Protein AF-I4VKY4-F1 (afdb_monomer)

Radius of gyration: 17.43 Å; Cα contacts (8 Å, |Δi|>4): 45; chains: 1; bounding box: 37×33×42 Å

Foldseek 3Di:
DDDDDDDFDKAWDDDKDADDPVCCVVPVVSRPDIDTDIDTDDPDDDD

Sequence (47 aa):
PPVAAKPAELAAVGKAQFPSDAELAVNPRARSAVLRVAERLSAGGAA

Mean predicted aligned error: 7.29 Å

Secondary structure (DSSP, 8-state):
-PPPPPPPPEEEEEEEE---HHHHHH-GGGGG--EEEEEEPPSS---

Solvent-accessible surface area (backbone atoms only — not comparable to full-atom values): 3297 Å² total; per-residue (Å²): 133,88,81,81,78,79,81,81,53,66,45,76,50,84,71,76,44,66,72,50,72,71,51,39,72,79,34,68,85,44,75,82,50,70,51,76,50,63,47,78,53,66,100,61,92,80,135

Structure (mmCIF, N/CA/C/O backbone):
data_AF-I4VKY4-F1
#
_entry.id   AF-I4VKY4-F1
#
loop_
_atom_site.group_PDB
_atom_site.id
_atom_site.type_symbol
_atom_site.label_atom_id
_atom_site.label_alt_id
_atom_site.label_comp_id
_atom_site.label_asym_id
_atom_site.label_entity_id
_atom_site.label_seq_id
_atom_site.pdbx_PDB_ins_code
_atom_site.Cartn_x
_atom_site.Cartn_y
_atom_site.Cartn_z
_atom_site.occupancy
_atom_site.B_iso_or_equiv
_atom_site.auth_seq_id
_atom_site.auth_comp_id
_atom_site.auth_asym_id
_atom_site.auth_atom_id
_atom_site.pdbx_PDB_model_num
ATOM 1 N N . PRO A 1 1 ? -14.186 26.422 26.198 1.00 65.44 1 PRO A N 1
ATOM 2 C CA . PRO A 1 1 ? -13.158 25.564 25.554 1.00 65.44 1 PRO A CA 1
ATOM 3 C C . PRO A 1 1 ? -13.778 24.576 24.543 1.00 65.44 1 PRO A C 1
ATOM 5 O O . PRO A 1 1 ? -14.860 24.066 24.824 1.00 65.44 1 PRO A O 1
ATOM 8 N N . PRO A 1 2 ? -13.153 24.326 23.373 1.00 74.81 2 PRO A N 1
ATOM 9 C CA . PRO A 1 2 ? -13.662 23.363 22.397 1.00 74.81 2 PRO A CA 1
ATOM 10 C C . PRO A 1 2 ? -13.417 21.921 22.865 1.00 74.81 2 PRO A C 1
ATOM 12 O O . PRO A 1 2 ? -12.328 21.579 23.322 1.00 74.81 2 PRO A O 1
ATOM 15 N N . VAL A 1 3 ? -14.443 21.078 22.757 1.00 78.50 3 VAL A N 1
ATOM 16 C CA . VAL A 1 3 ? -14.371 19.639 23.049 1.00 78.50 3 VAL A CA 1
ATOM 17 C C . VAL A 1 3 ? -13.723 18.927 21.862 1.00 78.50 3 VAL A C 1
ATOM 19 O O . VAL A 1 3 ? -14.201 19.047 20.736 1.00 78.50 3 VAL A O 1
ATOM 22 N N . ALA A 1 4 ? -12.634 18.192 22.098 1.00 80.38 4 ALA A N 1
ATOM 23 C CA . ALA A 1 4 ? -11.991 17.387 21.064 1.00 80.38 4 ALA A CA 1
ATOM 24 C C . ALA A 1 4 ? -12.913 16.230 20.641 1.00 80.38 4 ALA A C 1
ATOM 26 O O . ALA A 1 4 ? -13.385 15.461 21.482 1.00 80.38 4 ALA A O 1
ATOM 27 N N . ALA A 1 5 ? -13.175 16.104 19.340 1.00 73.38 5 ALA A N 1
ATOM 28 C CA . ALA A 1 5 ? -13.944 14.991 18.797 1.00 73.38 5 ALA A CA 1
ATOM 29 C C . ALA A 1 5 ? -13.156 13.678 18.939 1.00 73.38 5 ALA A C 1
ATOM 31 O O . ALA A 1 5 ? -11.947 13.641 18.700 1.00 73.38 5 ALA A O 1
ATOM 32 N N . LYS A 1 6 ? -13.844 12.594 19.315 1.00 77.81 6 LYS A N 1
ATOM 33 C CA . LYS A 1 6 ? -13.232 11.262 19.377 1.00 77.81 6 LYS A CA 1
ATOM 34 C C . LYS A 1 6 ? -12.851 10.802 17.960 1.00 77.81 6 LYS A C 1
ATOM 36 O O . LYS A 1 6 ? -13.657 10.988 17.044 1.00 77.81 6 LYS A O 1
ATOM 41 N N . PRO A 1 7 ? -11.660 10.211 17.766 1.00 78.50 7 PRO A N 1
ATOM 42 C CA . PRO A 1 7 ? -11.273 9.654 16.475 1.00 78.50 7 PRO A CA 1
ATOM 43 C C . PRO A 1 7 ? -12.253 8.552 16.053 1.00 78.50 7 PRO A C 1
ATOM 45 O O . PRO A 1 7 ? -12.789 7.832 16.893 1.00 78.50 7 PRO A O 1
ATOM 48 N N . ALA A 1 8 ? -12.509 8.452 14.748 1.00 84.44 8 ALA A N 1
ATOM 49 C CA . ALA A 1 8 ? -13.387 7.426 14.199 1.00 84.44 8 ALA A CA 1
ATOM 50 C 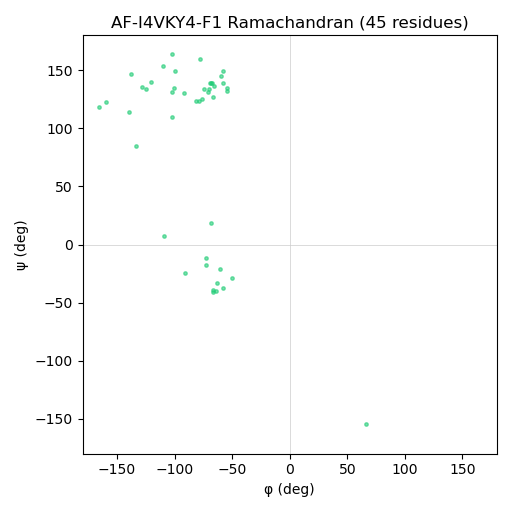C . ALA A 1 8 ? -12.749 6.037 14.334 1.00 84.44 8 ALA A C 1
ATOM 52 O O . ALA A 1 8 ? -11.558 5.875 14.073 1.00 84.44 8 ALA A O 1
ATOM 53 N N . GLU A 1 9 ? -13.553 5.041 14.700 1.00 90.75 9 GLU A N 1
ATOM 54 C CA . GLU A 1 9 ? -13.139 3.641 14.669 1.00 90.75 9 GLU A CA 1
ATOM 55 C C . GLU A 1 9 ? -13.031 3.174 13.214 1.00 90.75 9 GLU A C 1
ATOM 57 O O . GLU A 1 9 ? -13.920 3.428 12.398 1.00 90.75 9 GLU A O 1
ATOM 62 N N . LEU A 1 10 ? -11.916 2.526 12.877 1.00 92.81 10 LEU A N 1
ATOM 63 C CA . LEU A 1 10 ? -11.615 2.059 11.527 1.00 92.81 10 LEU A CA 1
ATOM 64 C C . LEU A 1 10 ? -11.309 0.560 11.560 1.00 92.81 10 LEU A C 1
ATOM 66 O O . LEU A 1 10 ? -10.506 0.117 12.383 1.00 92.81 10 LEU A O 1
ATOM 70 N N . ALA A 1 11 ? -11.894 -0.203 10.638 1.00 94.62 11 ALA A N 1
ATOM 71 C CA . ALA A 1 11 ? -11.550 -1.602 10.404 1.00 94.62 11 ALA A CA 1
ATOM 72 C C . ALA A 1 11 ? -10.665 -1.725 9.161 1.00 94.62 11 ALA A C 1
ATOM 74 O O . ALA A 1 11 ? -10.959 -1.152 8.114 1.00 94.62 11 ALA A O 1
ATOM 75 N N . ALA A 1 12 ? -9.558 -2.462 9.268 1.00 96.25 12 ALA A N 1
ATOM 76 C CA . ALA A 1 12 ? -8.674 -2.703 8.133 1.00 96.25 12 ALA A CA 1
ATOM 77 C C . ALA A 1 12 ? -9.345 -3.629 7.109 1.00 96.25 12 ALA A C 1
ATOM 79 O O . ALA A 1 12 ? -9.872 -4.682 7.467 1.00 96.25 12 ALA A O 1
ATOM 80 N N . VAL A 1 13 ? -9.260 -3.265 5.830 1.00 96.44 13 VAL A N 1
ATOM 81 C CA . VAL A 1 13 ? -9.805 -4.064 4.730 1.00 96.44 13 VAL A CA 1
ATOM 82 C C . VAL A 1 13 ? -8.662 -4.810 4.049 1.00 96.44 13 VAL A C 1
ATOM 84 O O . VAL A 1 13 ? -7.832 -4.221 3.355 1.00 96.44 13 VAL A O 1
ATOM 87 N N . GLY A 1 14 ? -8.628 -6.129 4.239 1.00 96.38 14 GLY A N 1
ATOM 88 C CA . GLY A 1 14 ? -7.645 -7.007 3.607 1.00 96.38 14 GLY A CA 1
ATOM 89 C C . GLY A 1 14 ? -6.201 -6.776 4.074 1.00 96.38 14 GLY A C 1
ATOM 90 O O . GLY A 1 14 ? -5.939 -6.34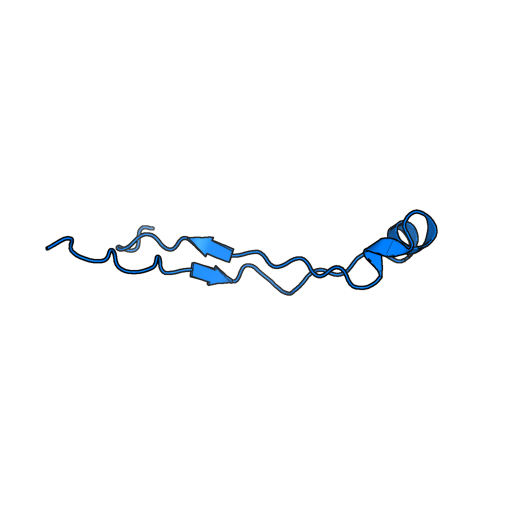5 5.196 1.00 96.38 14 GLY A O 1
ATOM 91 N N . LYS A 1 15 ? -5.242 -7.127 3.209 1.00 96.81 15 LYS A N 1
ATOM 92 C CA . LYS A 1 15 ? -3.799 -6.955 3.449 1.00 96.81 15 LYS A CA 1
ATOM 93 C C . LYS A 1 15 ? -3.265 -5.748 2.681 1.00 96.81 15 LYS A C 1
ATOM 95 O O . LYS A 1 15 ? -3.888 -5.277 1.734 1.00 96.81 15 LYS A O 1
ATOM 100 N N . ALA A 1 16 ? -2.076 -5.289 3.070 1.00 96.88 16 ALA A N 1
ATOM 101 C CA . ALA A 1 16 ? -1.341 -4.293 2.303 1.00 96.88 16 ALA A CA 1
ATOM 102 C C . ALA A 1 16 ? -1.151 -4.756 0.849 1.00 96.88 16 ALA A C 1
ATOM 104 O O . ALA A 1 16 ? -0.791 -5.910 0.606 1.00 96.88 16 ALA A O 1
ATOM 105 N N . GLN A 1 17 ? -1.391 -3.847 -0.091 1.00 98.06 17 GLN A N 1
ATOM 106 C CA . GLN A 1 17 ? -1.205 -4.084 -1.516 1.00 98.06 17 GLN A CA 1
ATOM 107 C C . GLN A 1 17 ? 0.116 -3.460 -1.965 1.00 98.06 17 GLN A C 1
ATOM 109 O O .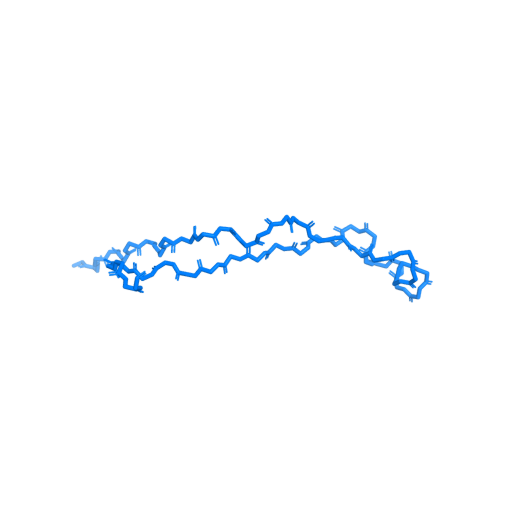 GLN A 1 17 ? 0.434 -2.320 -1.607 1.00 98.06 17 GLN A O 1
ATOM 114 N N . PHE A 1 18 ? 0.869 -4.231 -2.742 1.00 98.06 18 PHE A N 1
ATOM 115 C CA . PHE A 1 18 ? 2.134 -3.829 -3.341 1.00 98.06 18 PHE A CA 1
ATOM 116 C C . PHE A 1 18 ? 1.962 -3.687 -4.858 1.00 98.06 18 PHE A C 1
ATOM 118 O O . PHE A 1 18 ? 1.086 -4.348 -5.424 1.00 98.06 18 PHE A O 1
ATOM 125 N N . PRO A 1 19 ? 2.782 -2.854 -5.517 1.00 98.19 19 PRO A N 1
ATOM 126 C CA . PRO A 1 19 ? 2.785 -2.748 -6.969 1.00 98.19 19 PRO A CA 1
ATOM 127 C C . PRO A 1 19 ? 3.085 -4.095 -7.622 1.00 98.19 19 PRO A C 1
ATOM 129 O O . PRO A 1 19 ? 3.842 -4.907 -7.085 1.00 98.19 19 PRO A O 1
ATOM 132 N N . SER A 1 20 ? 2.528 -4.305 -8.810 1.00 97.94 20 SER A N 1
ATOM 133 C CA . SER A 1 20 ? 2.859 -5.472 -9.635 1.00 97.94 20 SER A CA 1
ATOM 134 C C . SER A 1 20 ? 4.204 -5.302 -10.349 1.00 97.94 20 SER A C 1
ATOM 136 O O . SER A 1 20 ? 4.647 -4.179 -10.591 1.00 97.94 20 SER A O 1
ATOM 138 N N . ASP A 1 21 ? 4.818 -6.40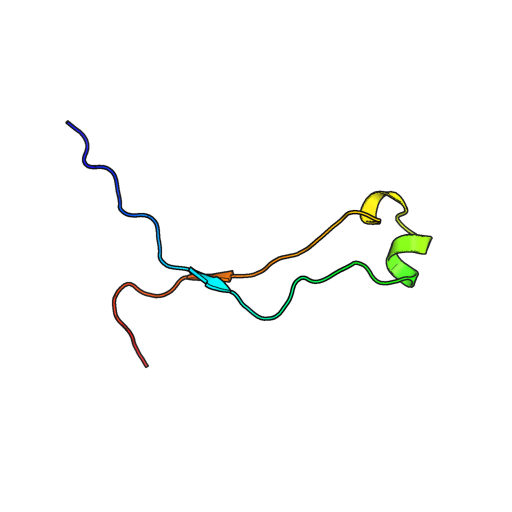3 -10.785 1.00 98.00 21 ASP A N 1
ATOM 139 C CA . ASP A 1 21 ? 6.071 -6.354 -11.555 1.00 98.00 21 ASP A CA 1
ATOM 140 C C . ASP A 1 21 ? 5.937 -5.534 -12.850 1.00 98.00 21 ASP A C 1
ATOM 142 O O . ASP A 1 21 ? 6.842 -4.781 -13.214 1.00 98.00 21 ASP A O 1
ATOM 146 N N . ALA A 1 22 ? 4.782 -5.623 -13.520 1.00 98.25 22 ALA A N 1
ATOM 147 C CA . ALA A 1 22 ? 4.488 -4.840 -14.719 1.00 98.25 22 ALA A CA 1
ATOM 148 C C . ALA A 1 22 ? 4.440 -3.331 -14.422 1.00 98.25 22 ALA A C 1
ATOM 150 O O . ALA A 1 22 ? 4.964 -2.528 -15.194 1.00 98.25 22 ALA A O 1
ATOM 151 N N . GLU A 1 23 ? 3.858 -2.944 -13.285 1.00 97.38 23 GLU A N 1
ATOM 152 C CA . GLU A 1 23 ? 3.820 -1.550 -12.839 1.00 97.38 23 GLU A CA 1
ATOM 153 C C . GLU A 1 23 ? 5.219 -1.034 -12.490 1.00 97.38 23 GLU A C 1
ATOM 155 O O . GLU A 1 23 ? 5.585 0.076 -12.875 1.00 97.38 23 GLU A O 1
ATOM 160 N N . LEU A 1 24 ? 6.040 -1.851 -11.827 1.00 98.19 24 LEU A N 1
ATOM 161 C CA . LEU A 1 24 ? 7.419 -1.492 -11.492 1.00 98.19 24 LEU A CA 1
ATOM 162 C C . LEU A 1 24 ? 8.293 -1.272 -12.731 1.00 98.19 24 LEU A C 1
ATOM 164 O O . LEU A 1 24 ? 9.183 -0.417 -12.699 1.00 98.19 24 LEU A O 1
ATOM 168 N N . ALA A 1 25 ? 8.042 -2.016 -13.812 1.00 97.62 25 ALA A N 1
ATOM 169 C CA . ALA A 1 25 ? 8.772 -1.878 -15.069 1.00 97.62 25 ALA A CA 1
ATOM 170 C C . ALA A 1 25 ? 8.509 -0.525 -15.755 1.00 97.62 25 ALA A C 1
ATOM 172 O O . ALA A 1 25 ? 9.438 0.080 -16.289 1.00 97.62 25 ALA A O 1
ATOM 173 N N . VAL A 1 26 ? 7.265 -0.032 -15.714 1.00 98.38 26 VAL A N 1
ATOM 174 C CA . VAL A 1 26 ? 6.879 1.253 -16.332 1.00 98.38 26 VAL A CA 1
ATOM 175 C C . VAL A 1 26 ? 7.013 2.444 -15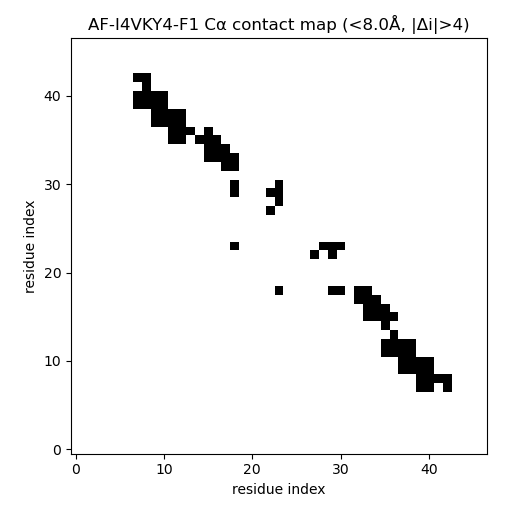.380 1.00 98.38 26 VAL A C 1
ATOM 177 O O . VAL A 1 26 ? 7.199 3.574 -15.831 1.00 98.38 26 VAL A O 1
ATOM 180 N N . ASN A 1 27 ? 6.954 2.211 -14.065 1.00 97.75 27 ASN A N 1
ATOM 181 C CA . ASN A 1 27 ? 7.078 3.232 -13.029 1.00 97.75 27 ASN A CA 1
ATOM 182 C C . ASN A 1 27 ? 8.050 2.804 -11.909 1.00 97.75 27 ASN A C 1
ATOM 184 O O . ASN A 1 27 ? 7.632 2.377 -10.829 1.00 97.75 27 ASN A O 1
ATOM 188 N N . PRO A 1 28 ? 9.367 3.016 -12.090 1.00 96.75 28 PRO A N 1
ATOM 189 C CA . PRO A 1 28 ? 10.366 2.672 -11.078 1.00 96.75 28 PRO A CA 1
ATOM 190 C C . PRO A 1 28 ? 10.197 3.388 -9.726 1.00 96.75 28 PRO A C 1
ATOM 192 O O . PRO A 1 28 ? 10.712 2.898 -8.717 1.00 96.75 28 PRO A O 1
ATOM 195 N N . ARG A 1 29 ? 9.488 4.531 -9.664 1.00 97.75 29 ARG A N 1
ATOM 196 C CA . ARG A 1 29 ? 9.218 5.233 -8.392 1.00 97.75 29 ARG A CA 1
ATOM 197 C C . ARG A 1 29 ? 8.186 4.511 -7.525 1.00 97.75 29 ARG A C 1
ATOM 199 O O . ARG A 1 29 ? 8.145 4.772 -6.327 1.00 97.75 29 ARG A O 1
ATOM 206 N N . ALA A 1 30 ? 7.401 3.591 -8.086 1.00 97.88 30 ALA A N 1
ATOM 207 C CA . ALA A 1 30 ? 6.423 2.814 -7.332 1.00 97.88 30 ALA A CA 1
ATOM 208 C C . ALA A 1 30 ? 7.059 1.741 -6.429 1.00 97.88 30 ALA A C 1
ATOM 210 O O . ALA A 1 30 ? 6.374 1.221 -5.561 1.00 97.88 30 ALA A O 1
ATOM 211 N N . ARG A 1 31 ? 8.361 1.433 -6.560 1.00 97.38 31 ARG A N 1
ATOM 212 C CA . ARG A 1 31 ? 9.039 0.314 -5.862 1.00 97.38 31 ARG A CA 1
ATOM 213 C C . ARG A 1 31 ? 8.822 0.243 -4.345 1.00 97.38 31 ARG A C 1
ATOM 215 O O . ARG A 1 31 ? 8.871 -0.846 -3.785 1.00 97.38 31 ARG A O 1
ATOM 222 N N . SER A 1 32 ? 8.597 1.372 -3.680 1.00 97.62 32 SER A N 1
ATOM 223 C CA . SER A 1 32 ? 8.345 1.439 -2.234 1.00 97.62 32 SER A CA 1
ATOM 224 C C . SER A 1 32 ? 6.901 1.797 -1.866 1.00 97.62 32 SER A C 1
ATOM 226 O O . SER A 1 32 ? 6.614 2.039 -0.692 1.00 97.62 32 SER A O 1
ATOM 228 N N . ALA A 1 33 ? 5.990 1.863 -2.837 1.00 97.62 33 ALA A N 1
ATOM 229 C CA . ALA A 1 33 ? 4.594 2.177 -2.583 1.00 97.62 33 ALA A CA 1
ATOM 230 C C . ALA A 1 33 ? 3.909 1.026 -1.837 1.00 97.62 33 ALA A C 1
ATOM 232 O O . ALA A 1 33 ? 4.121 -0.150 -2.130 1.00 97.62 33 ALA A O 1
ATOM 233 N N . VAL A 1 34 ? 3.070 1.379 -0.862 1.00 98.12 34 VAL A N 1
ATOM 234 C CA . VAL A 1 34 ? 2.269 0.418 -0.102 1.00 98.12 34 VAL A CA 1
ATOM 235 C C . VAL A 1 34 ? 0.880 1.001 0.118 1.00 98.12 34 VAL A C 1
ATOM 237 O O . VAL A 1 34 ? 0.733 1.986 0.846 1.00 98.12 34 VAL A O 1
ATOM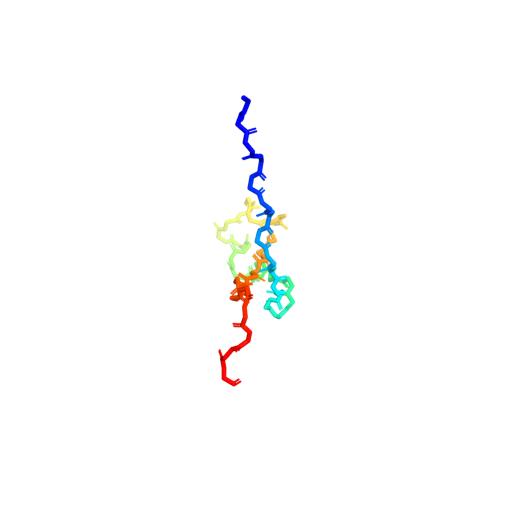 240 N N . LEU A 1 35 ? -0.137 0.378 -0.475 1.00 97.88 35 LEU A N 1
ATOM 241 C CA . LEU A 1 35 ? -1.532 0.782 -0.314 1.00 97.88 35 LEU A CA 1
ATOM 242 C C . LEU A 1 35 ? -2.175 0.012 0.846 1.00 97.88 35 LEU A C 1
ATOM 244 O O . LEU A 1 35 ? -2.080 -1.213 0.938 1.00 97.88 35 LEU A O 1
ATOM 248 N N . ARG A 1 36 ? -2.828 0.746 1.749 1.00 97.94 36 ARG A N 1
ATOM 249 C CA . ARG A 1 36 ? -3.607 0.203 2.868 1.00 97.94 36 ARG A CA 1
ATOM 250 C C 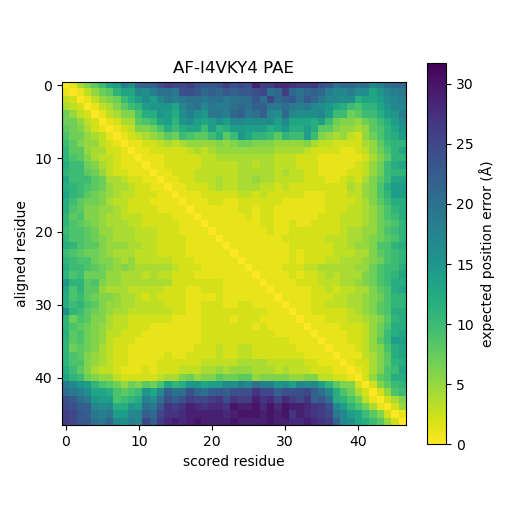. ARG A 1 36 ? -4.987 0.831 2.843 1.00 97.94 36 ARG A C 1
ATOM 252 O O . ARG A 1 36 ? -5.101 2.041 2.671 1.00 97.94 36 ARG A O 1
ATOM 259 N N . VAL A 1 37 ? -6.006 0.005 3.030 1.00 96.94 37 VAL A N 1
ATOM 260 C CA . VAL A 1 37 ? -7.405 0.428 3.021 1.00 96.94 37 VAL A CA 1
ATOM 261 C C . VAL A 1 37 ? -8.018 0.096 4.371 1.00 96.94 37 VAL A C 1
ATOM 263 O O . VAL A 1 37 ? -7.738 -0.949 4.959 1.00 96.94 37 VAL A O 1
ATOM 266 N N . ALA A 1 38 ? -8.843 1.007 4.863 1.00 96.31 38 ALA A N 1
ATOM 267 C CA . ALA A 1 38 ? -9.670 0.791 6.029 1.00 96.31 38 ALA A CA 1
ATOM 268 C C . ALA A 1 38 ? -11.056 1.373 5.762 1.00 96.31 38 ALA A C 1
ATOM 270 O O . ALA A 1 38 ? -11.188 2.383 5.066 1.00 96.31 38 ALA A O 1
ATOM 271 N N . GLU A 1 39 ? -12.072 0.738 6.321 1.00 94.75 39 GLU A N 1
ATOM 272 C CA . GLU A 1 39 ? -13.435 1.244 6.336 1.00 94.75 39 GLU A CA 1
ATOM 273 C C . GLU A 1 39 ? -13.742 1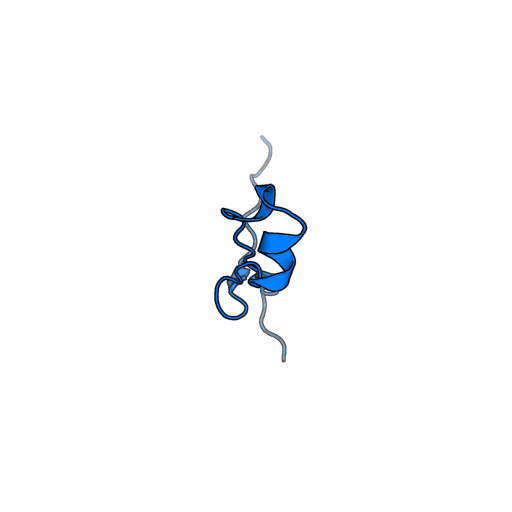.884 7.689 1.00 94.75 39 GLU A C 1
ATOM 275 O O . GLU A 1 39 ? -13.192 1.499 8.723 1.00 94.75 39 GLU A O 1
ATOM 280 N N . ARG A 1 40 ? -14.618 2.891 7.686 1.00 92.44 40 ARG A N 1
ATOM 281 C CA . ARG A 1 40 ? -15.079 3.524 8.918 1.00 92.44 40 ARG A CA 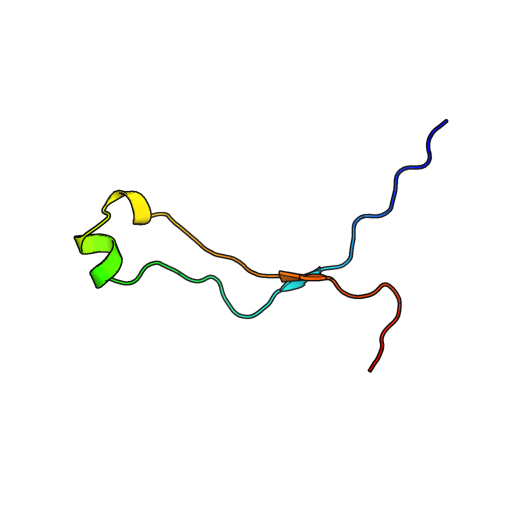1
ATOM 282 C C . ARG A 1 40 ? -16.176 2.677 9.539 1.00 92.44 40 ARG A C 1
ATOM 284 O O . ARG A 1 40 ? -17.219 2.480 8.922 1.00 92.44 40 ARG A O 1
ATOM 291 N N . LEU A 1 41 ? -15.978 2.281 10.787 1.00 88.12 41 LEU A N 1
ATOM 292 C CA . LEU A 1 41 ? -17.026 1.659 11.575 1.00 88.12 41 LEU A CA 1
ATOM 293 C C . LEU A 1 41 ? -18.001 2.750 12.032 1.00 88.12 41 LEU A C 1
ATOM 295 O O . LEU A 1 41 ? -17.611 3.778 12.598 1.00 88.12 41 LEU A O 1
ATOM 299 N N . SER A 1 42 ? -19.284 2.562 11.725 1.00 78.56 42 SER A N 1
ATOM 300 C CA . SER A 1 42 ? -20.350 3.369 12.317 1.00 78.56 42 SER A CA 1
ATOM 301 C C . SER A 1 42 ? -20.283 3.218 13.838 1.00 78.56 42 SER A C 1
ATOM 303 O O . SER A 1 42 ? -20.115 2.109 14.334 1.00 78.56 42 SER A O 1
ATOM 305 N N . ALA A 1 43 ? -20.470 4.309 14.589 1.00 65.25 43 ALA A N 1
ATOM 306 C CA . ALA A 1 43 ? -20.450 4.328 16.060 1.00 65.25 43 ALA A CA 1
ATOM 307 C C . ALA A 1 43 ? -21.638 3.579 16.722 1.00 65.25 43 ALA A C 1
ATOM 309 O O . ALA A 1 43 ? -21.952 3.787 17.891 1.00 65.25 43 ALA A O 1
ATOM 310 N N . GLY A 1 44 ? -22.307 2.717 15.966 1.00 59.78 44 GLY A N 1
ATOM 311 C CA . GLY A 1 44 ? -23.353 1.799 16.374 1.00 59.78 44 GLY A CA 1
ATOM 312 C C . GLY A 1 44 ? -23.531 0.810 15.232 1.00 59.78 44 GLY A C 1
ATOM 313 O O . GLY A 1 44 ? -23.803 1.224 14.102 1.00 59.78 44 GLY A O 1
ATOM 314 N N . GLY A 1 45 ? -23.293 -0.471 15.513 1.00 54.41 45 GLY A N 1
ATOM 315 C CA . GLY A 1 45 ? -23.441 -1.540 14.536 1.00 54.41 45 GLY A CA 1
ATOM 316 C C . GLY A 1 45 ? -24.835 -1.542 13.910 1.00 54.41 45 GLY A C 1
ATOM 317 O O . GLY A 1 45 ? -25.841 -1.447 14.608 1.00 54.41 45 GLY A O 1
ATOM 318 N N . ALA A 1 46 ? -24.864 -1.639 12.589 1.00 41.81 46 ALA A N 1
ATOM 319 C CA . ALA A 1 46 ? -25.983 -2.107 11.780 1.00 41.81 46 ALA A CA 1
ATOM 320 C C . ALA A 1 46 ? -25.352 -2.520 10.436 1.00 41.81 46 ALA A C 1
ATOM 322 O O . ALA A 1 46 ? -24.642 -1.708 9.844 1.00 41.81 46 ALA A O 1
ATOM 323 N N . ALA A 1 47 ? -25.473 -3.748 9.936 1.00 39.00 47 ALA A N 1
ATOM 324 C CA . ALA A 1 47 ? -26.520 -4.756 10.106 1.00 39.00 47 ALA A CA 1
ATOM 325 C C . ALA A 1 47 ? -26.015 -6.106 10.643 1.00 39.00 47 ALA A C 1
ATOM 327 O O . ALA A 1 47 ? -24.810 -6.397 10.479 1.00 39.00 47 ALA A O 1
#

pLDDT: mean 88.05, std 15.24, range [39.0, 98.38]